Protein AF-A0A1H9S828-F1 (afdb_monomer_lite)

Radius of gyration: 21.79 Å; chains: 1; bounding box: 64×25×38 Å

InterPro domains:
  IPR010640 Low temperature requirement A [PF06772] (24-73)

Sequence (75 aa):
MALSDFPIWRRPRHHMDVEAPGHHVHWVELFFDLVHAVTIFQLGNFLSDHLDPGGLLVFTGLFLAVFFAWADSSV

Secondary structure (DSSP, 8-state):
--TT--GGG-----TT--S-------HHHHHHHHHHHHHHHHHHHHHHH--SHHHHHHHHHHHHHHHHHHHHHT-

pLDDT: mean 71.94, std 11.99, range [42.91, 89.0]

Organism: NCBI:txi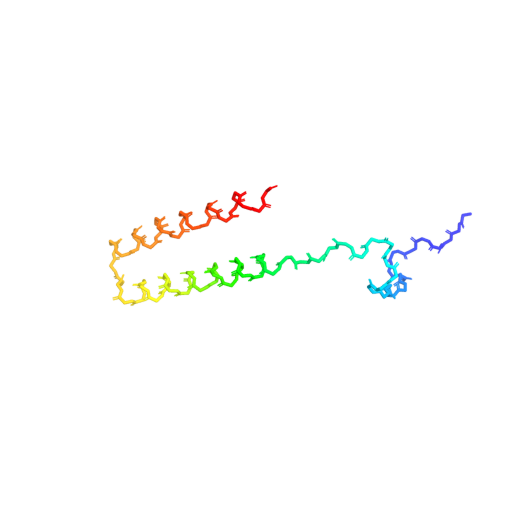d641238

Structure (mmCIF, N/CA/C/O backbone):
data_AF-A0A1H9S828-F1
#
_entry.id   AF-A0A1H9S828-F1
#
loop_
_atom_site.group_PDB
_atom_site.id
_atom_site.type_symbol
_atom_site.label_atom_id
_atom_site.label_alt_id
_atom_site.label_comp_id
_atom_site.label_asym_id
_atom_site.label_entity_id
_atom_site.label_seq_id
_atom_site.pdbx_PDB_ins_code
_atom_site.Cartn_x
_atom_site.Cartn_y
_atom_site.Cartn_z
_atom_site.occupancy
_atom_site.B_iso_or_equiv
_atom_site.auth_seq_id
_atom_site.auth_comp_id
_atom_site.auth_asym_id
_atom_site.auth_atom_id
_atom_site.pdbx_PDB_model_num
ATOM 1 N N . MET A 1 1 ? 48.517 -18.608 -6.744 1.00 42.91 1 MET A N 1
ATOM 2 C CA . MET A 1 1 ? 47.408 -18.394 -5.793 1.00 42.91 1 MET A CA 1
ATOM 3 C C . MET A 1 1 ? 47.331 -16.894 -5.543 1.00 42.91 1 MET A C 1
ATOM 5 O O . MET A 1 1 ? 48.180 -16.368 -4.838 1.00 42.91 1 MET A O 1
ATOM 9 N N . ALA A 1 2 ? 46.464 -16.186 -6.273 1.00 47.41 2 ALA A N 1
ATOM 10 C CA . ALA A 1 2 ? 46.419 -14.723 -6.278 1.00 47.41 2 ALA A CA 1
ATOM 11 C C . ALA A 1 2 ? 45.390 -14.228 -5.250 1.00 47.41 2 ALA A C 1
A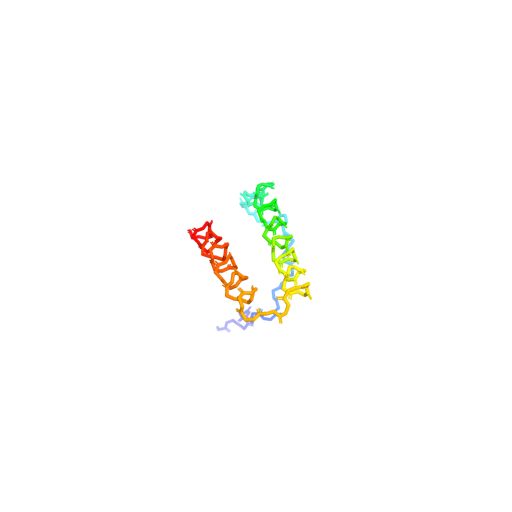TOM 13 O O . ALA A 1 2 ? 44.220 -14.584 -5.319 1.00 47.41 2 ALA A O 1
ATOM 14 N N . LEU A 1 3 ? 45.847 -13.427 -4.287 1.00 58.47 3 LEU A N 1
ATOM 15 C CA . LEU A 1 3 ? 45.080 -12.847 -3.174 1.00 58.47 3 LEU A CA 1
ATOM 16 C C . LEU A 1 3 ? 44.165 -11.677 -3.609 1.00 58.47 3 LEU A C 1
ATOM 18 O O . LEU A 1 3 ? 43.991 -10.717 -2.865 1.00 58.47 3 LEU A O 1
ATOM 22 N N . SER A 1 4 ? 43.621 -11.707 -4.827 1.00 59.44 4 SER A N 1
ATOM 23 C CA . SER A 1 4 ? 42.870 -10.584 -5.413 1.00 59.44 4 SER A CA 1
ATOM 24 C C . SER A 1 4 ? 41.345 -10.689 -5.284 1.00 59.44 4 SER A C 1
ATOM 26 O O . SER A 1 4 ? 40.656 -9.730 -5.614 1.00 59.44 4 SER A O 1
ATOM 28 N N . ASP A 1 5 ? 40.814 -11.796 -4.759 1.00 58.09 5 ASP A N 1
ATOM 29 C CA . ASP A 1 5 ? 39.367 -12.051 -4.653 1.00 58.09 5 ASP A CA 1
ATOM 30 C C . ASP A 1 5 ? 38.802 -11.766 -3.250 1.00 58.09 5 ASP A C 1
ATOM 32 O O . ASP A 1 5 ? 38.085 -12.579 -2.666 1.00 58.09 5 ASP A O 1
ATOM 36 N N . PHE A 1 6 ? 39.107 -10.598 -2.678 1.00 61.19 6 PHE A N 1
ATOM 37 C CA . PHE A 1 6 ? 38.424 -10.145 -1.462 1.00 61.19 6 PHE A CA 1
ATOM 38 C C . PHE A 1 6 ? 37.185 -9.301 -1.831 1.00 61.19 6 PHE A C 1
ATOM 40 O O . PHE A 1 6 ? 37.333 -8.211 -2.388 1.00 61.19 6 PHE A O 1
ATOM 47 N N . PRO A 1 7 ? 35.954 -9.741 -1.491 1.00 63.66 7 PRO A N 1
ATOM 48 C CA . PRO A 1 7 ? 34.703 -9.091 -1.909 1.00 63.66 7 PRO A CA 1
ATOM 49 C C . PRO A 1 7 ? 34.464 -7.705 -1.283 1.00 63.66 7 PRO A C 1
ATOM 51 O O . PRO A 1 7 ? 33.541 -7.002 -1.684 1.00 63.66 7 PRO A O 1
ATOM 54 N N . ILE A 1 8 ? 35.295 -7.298 -0.320 1.00 67.06 8 ILE A N 1
ATOM 55 C CA . ILE A 1 8 ? 35.153 -6.041 0.430 1.00 67.06 8 ILE A CA 1
ATOM 56 C C . ILE A 1 8 ? 35.710 -4.830 -0.339 1.00 67.06 8 ILE A C 1
ATOM 58 O O . ILE A 1 8 ? 35.312 -3.704 -0.063 1.00 67.06 8 ILE A O 1
ATOM 62 N N . TRP A 1 9 ? 36.585 -5.030 -1.334 1.00 66.25 9 TRP A N 1
ATOM 63 C CA . TRP A 1 9 ? 37.242 -3.932 -2.060 1.00 66.25 9 TRP A CA 1
ATOM 64 C C . TRP A 1 9 ? 36.810 -3.836 -3.530 1.00 66.25 9 TRP A C 1
ATOM 66 O O . TRP A 1 9 ? 37.616 -3.582 -4.428 1.00 66.25 9 TRP A O 1
ATOM 76 N N . ARG A 1 10 ? 35.517 -4.046 -3.8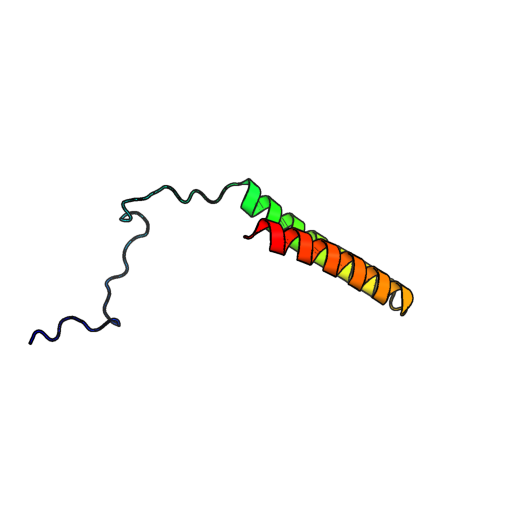08 1.00 62.94 10 ARG A N 1
ATOM 77 C CA . ARG A 1 10 ? 34.957 -3.695 -5.120 1.00 62.94 10 ARG A CA 1
ATOM 78 C C . ARG A 1 10 ? 34.843 -2.176 -5.219 1.00 62.94 10 ARG A C 1
ATOM 80 O O . ARG A 1 10 ? 34.133 -1.547 -4.441 1.00 62.94 10 ARG A O 1
ATOM 87 N N . ARG A 1 11 ? 35.533 -1.590 -6.200 1.00 65.56 11 ARG A N 1
ATOM 88 C CA . ARG A 1 11 ? 35.405 -0.169 -6.554 1.00 65.56 11 ARG A CA 1
ATOM 89 C C . ARG A 1 11 ? 33.916 0.130 -6.820 1.00 65.56 11 ARG A C 1
ATOM 91 O O . ARG A 1 11 ? 33.304 -0.651 -7.554 1.00 65.56 11 ARG A O 1
ATOM 98 N N . PRO A 1 12 ? 33.326 1.194 -6.243 1.00 65.69 12 PRO A N 1
ATOM 99 C CA . PRO A 1 12 ? 31.929 1.537 -6.490 1.00 65.69 12 PRO A CA 1
ATOM 100 C C . PRO A 1 12 ? 31.730 1.700 -7.998 1.00 65.69 12 PRO A C 1
ATOM 102 O O . PRO A 1 12 ? 32.345 2.564 -8.622 1.00 65.69 12 PRO A O 1
ATOM 105 N N . ARG A 1 13 ? 30.948 0.796 -8.595 1.00 58.78 13 ARG A N 1
ATOM 106 C CA . ARG A 1 13 ? 30.620 0.849 -10.020 1.00 58.78 13 ARG A CA 1
ATOM 107 C C . ARG A 1 13 ? 29.519 1.879 -10.195 1.00 58.78 13 ARG A C 1
ATOM 109 O O . ARG A 1 13 ? 28.487 1.796 -9.532 1.00 58.78 13 ARG A O 1
ATOM 116 N N . HIS A 1 14 ? 29.768 2.854 -11.057 1.00 56.34 14 HIS A N 1
ATOM 117 C CA . HIS A 1 14 ? 28.791 3.874 -11.379 1.00 56.34 14 HIS A CA 1
ATOM 118 C C . HIS A 1 14 ? 27.613 3.208 -12.103 1.00 56.34 14 HIS A C 1
ATOM 120 O O . HIS A 1 14 ? 27.815 2.372 -12.982 1.00 56.34 14 HIS A O 1
ATOM 126 N N . HIS A 1 15 ? 26.381 3.558 -11.732 1.00 56.84 15 HIS A N 1
ATOM 127 C CA . HIS A 1 15 ? 25.159 2.947 -12.276 1.00 56.84 15 HIS A CA 1
ATOM 128 C C . HIS A 1 15 ? 25.030 3.096 -13.811 1.00 56.84 15 HIS A C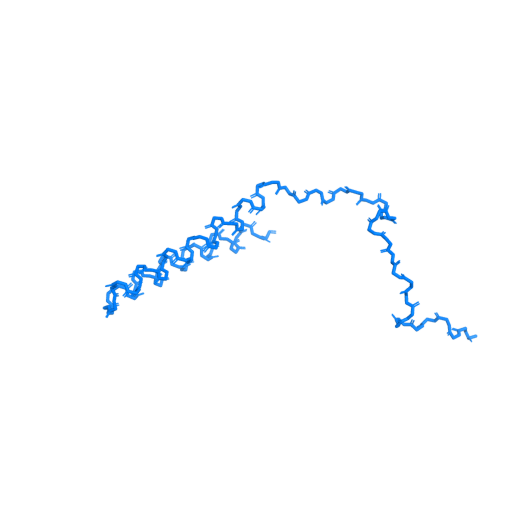 1
ATOM 130 O O . HIS A 1 15 ? 24.268 2.369 -14.434 1.00 56.84 15 HIS A O 1
ATOM 136 N N . MET A 1 16 ? 25.815 3.989 -14.430 1.00 56.28 16 MET A N 1
ATOM 137 C CA . MET A 1 16 ? 25.872 4.173 -15.890 1.00 56.28 16 MET A CA 1
ATOM 138 C C . MET A 1 16 ? 26.780 3.173 -16.634 1.00 56.28 16 MET A C 1
ATOM 140 O O . MET A 1 16 ? 26.737 3.141 -17.858 1.00 56.28 16 MET A O 1
ATOM 144 N N . ASP A 1 17 ? 27.570 2.349 -15.935 1.00 56.84 17 ASP A N 1
ATOM 145 C CA . ASP A 1 17 ? 28.505 1.380 -16.545 1.00 56.84 17 ASP A CA 1
ATOM 146 C C . ASP A 1 17 ? 27.904 -0.0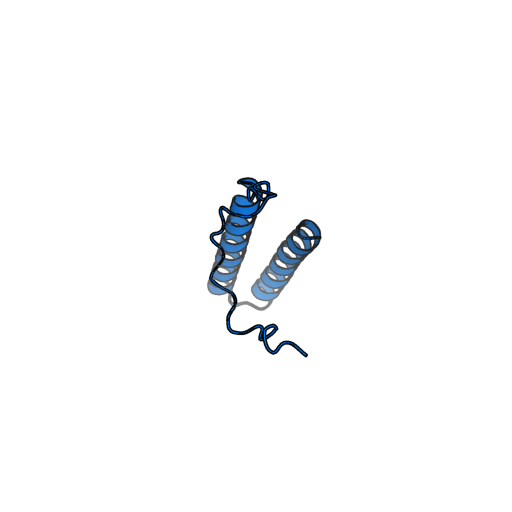41 -16.644 1.00 56.84 17 ASP A C 1
ATOM 148 O O . ASP A 1 17 ? 28.620 -1.052 -16.605 1.00 56.84 17 ASP A O 1
ATOM 152 N N . VAL A 1 18 ? 26.571 -0.137 -16.669 1.00 57.22 18 VAL A N 1
ATOM 153 C CA . VAL A 1 18 ? 25.817 -1.391 -16.783 1.00 57.22 18 VAL A CA 1
ATOM 154 C C . VAL A 1 18 ? 25.303 -1.501 -18.219 1.00 57.22 18 VAL A C 1
ATOM 156 O O . VAL A 1 18 ? 24.497 -0.686 -18.652 1.00 57.22 18 VAL A O 1
ATOM 159 N N . GLU A 1 19 ? 25.760 -2.519 -18.957 1.00 55.31 19 GLU A N 1
ATOM 160 C CA . GLU A 1 19 ? 25.457 -2.758 -20.387 1.00 55.31 19 GLU A CA 1
ATOM 161 C C . GLU A 1 19 ? 23.963 -2.996 -20.699 1.00 55.31 19 GLU A C 1
ATOM 163 O O . GLU A 1 19 ? 23.578 -3.081 -21.863 1.00 55.31 19 GLU A O 1
ATOM 168 N N . ALA A 1 20 ? 23.103 -3.048 -19.678 1.00 56.28 20 ALA A N 1
ATOM 169 C CA . ALA A 1 20 ? 21.652 -3.118 -19.803 1.00 56.28 20 ALA A CA 1
ATOM 170 C C . ALA A 1 20 ? 20.996 -1.890 -19.135 1.00 56.28 20 ALA A C 1
ATOM 172 O O . ALA A 1 20 ? 20.545 -1.985 -17.992 1.00 56.28 20 ALA A O 1
ATOM 173 N N . PRO A 1 21 ? 20.881 -0.742 -19.826 1.00 49.38 21 PRO A N 1
ATOM 174 C CA . PRO A 1 21 ? 20.226 0.461 -19.301 1.00 49.38 21 PRO A CA 1
ATOM 175 C C . PRO A 1 21 ? 18.685 0.343 -19.280 1.00 49.38 21 PRO A C 1
ATOM 177 O O . PRO A 1 21 ? 17.972 1.339 -19.303 1.00 49.38 21 PRO A O 1
ATOM 180 N N . GLY A 1 22 ? 18.151 -0.881 -19.273 1.00 52.47 22 GLY A N 1
ATOM 181 C CA . GLY A 1 22 ? 16.759 -1.191 -19.594 1.00 52.47 22 GLY A CA 1
ATOM 182 C C . GLY A 1 22 ? 15.840 -1.478 -18.410 1.00 52.47 22 GLY A C 1
ATOM 183 O O . GLY A 1 22 ? 14.757 -2.000 -18.638 1.00 52.47 22 GLY A O 1
ATOM 184 N N . HIS A 1 23 ? 16.219 -1.168 -17.168 1.00 57.22 23 HIS A N 1
ATOM 185 C CA . HIS A 1 23 ? 15.265 -1.198 -16.053 1.00 57.22 23 HIS A CA 1
ATOM 186 C C . HIS A 1 23 ? 14.732 0.214 -15.805 1.00 57.22 23 HIS A C 1
ATOM 188 O O . HIS A 1 23 ? 14.951 0.821 -14.757 1.00 57.22 23 HIS A O 1
ATOM 194 N N . HIS A 1 24 ? 14.079 0.780 -16.822 1.00 58.28 24 HIS A N 1
ATOM 195 C CA . HIS A 1 24 ? 13.205 1.918 -16.591 1.00 58.28 24 HIS A CA 1
ATOM 196 C C . HIS A 1 24 ? 12.058 1.412 -15.722 1.00 58.28 24 HIS A C 1
ATOM 198 O O . HIS A 1 24 ? 11.143 0.776 -16.235 1.00 58.28 24 HIS A O 1
ATOM 204 N N . VAL A 1 25 ? 12.147 1.676 -14.416 1.00 58.41 25 VAL A N 1
ATOM 205 C CA . VAL A 1 25 ? 11.022 1.536 -13.488 1.00 58.41 25 VAL A CA 1
ATOM 206 C C . VAL A 1 25 ? 9.833 2.214 -14.150 1.00 58.41 25 VAL A C 1
ATOM 208 O O . VAL A 1 25 ? 9.888 3.407 -14.481 1.00 58.41 25 VAL A O 1
ATOM 211 N N . HIS A 1 26 ? 8.799 1.437 -14.445 1.00 70.50 26 HIS A N 1
ATOM 212 C CA . HIS A 1 26 ? 7.664 1.962 -15.175 1.00 70.50 26 HIS A CA 1
ATOM 213 C C . HIS A 1 26 ? 6.970 2.991 -14.278 1.00 70.50 26 HIS A C 1
ATOM 215 O O . HIS A 1 26 ? 6.739 2.752 -13.097 1.00 70.50 26 HIS A O 1
ATOM 221 N N . TRP A 1 27 ? 6.570 4.139 -14.837 1.00 74.12 27 TRP A N 1
ATOM 222 C CA . TRP A 1 27 ? 5.774 5.144 -14.108 1.00 74.12 27 TRP A CA 1
ATOM 223 C C . TRP A 1 27 ? 4.523 4.536 -13.444 1.00 74.12 27 TRP A C 1
ATOM 225 O O . TRP A 1 27 ? 4.045 5.040 -12.431 1.00 74.12 27 TRP A O 1
ATOM 235 N N . VAL A 1 28 ? 4.019 3.431 -14.005 1.00 74.94 28 VAL A N 1
ATOM 236 C CA . VAL A 1 28 ? 2.901 2.661 -13.460 1.00 74.94 28 VAL A CA 1
ATOM 237 C C . VAL A 1 28 ? 3.268 1.921 -12.167 1.00 74.94 28 VAL A C 1
ATOM 239 O O . VAL A 1 28 ? 2.446 1.889 -11.265 1.00 74.94 28 VAL A O 1
ATOM 242 N N . GLU A 1 29 ? 4.488 1.395 -12.026 1.00 77.94 29 GLU A N 1
ATOM 243 C CA . GLU A 1 29 ? 4.945 0.703 -10.807 1.00 77.94 29 GLU A CA 1
ATOM 244 C C . GLU A 1 29 ? 5.051 1.687 -9.638 1.00 77.94 29 GLU A C 1
ATOM 246 O O . GLU A 1 29 ? 4.537 1.427 -8.554 1.00 77.94 29 GLU A O 1
ATOM 251 N N . LEU A 1 30 ? 5.618 2.872 -9.892 1.00 80.50 30 LEU A N 1
ATOM 252 C CA . LEU A 1 30 ? 5.662 3.978 -8.927 1.00 80.50 30 LEU A CA 1
ATOM 253 C C . LEU A 1 30 ? 4.259 4.459 -8.527 1.00 80.50 30 LEU A C 1
ATOM 255 O O . LEU A 1 30 ? 4.009 4.768 -7.363 1.00 80.50 30 LEU A O 1
ATOM 259 N N . PHE A 1 31 ? 3.332 4.522 -9.485 1.00 79.88 31 PHE A N 1
ATOM 260 C CA . PHE A 1 31 ? 1.938 4.862 -9.209 1.00 79.88 31 PHE A CA 1
ATOM 261 C C . PHE A 1 31 ? 1.251 3.795 -8.348 1.00 79.88 31 PHE A C 1
ATOM 263 O O . PHE A 1 31 ? 0.559 4.142 -7.391 1.00 79.88 31 PHE A O 1
ATOM 270 N N . PHE A 1 32 ? 1.461 2.513 -8.655 1.00 79.12 32 PHE A N 1
ATOM 271 C CA . PHE A 1 32 ? 0.900 1.407 -7.883 1.00 79.12 32 PHE A CA 1
ATOM 272 C C . PHE A 1 32 ? 1.414 1.396 -6.443 1.00 79.12 32 PHE A C 1
ATOM 274 O O . PHE A 1 32 ? 0.600 1.256 -5.533 1.00 79.12 32 PHE A O 1
ATOM 281 N N . ASP A 1 33 ? 2.710 1.624 -6.224 1.00 81.50 33 ASP A N 1
ATOM 282 C CA . ASP A 1 33 ? 3.294 1.714 -4.880 1.00 81.50 33 ASP A CA 1
ATOM 283 C C . ASP A 1 33 ? 2.669 2.863 -4.063 1.00 81.50 33 ASP A C 1
ATOM 285 O O . ASP A 1 33 ? 2.231 2.681 -2.922 1.00 81.50 33 ASP A O 1
ATOM 289 N N . LEU A 1 34 ? 2.492 4.035 -4.689 1.00 86.75 34 LEU A N 1
ATOM 290 C CA . LEU A 1 34 ? 1.852 5.192 -4.058 1.00 86.75 34 LEU A CA 1
ATOM 291 C C . LEU A 1 34 ? 0.380 4.930 -3.696 1.00 86.75 34 LEU A C 1
ATOM 293 O O . LEU A 1 34 ? -0.047 5.236 -2.580 1.00 86.75 34 LEU A O 1
ATOM 297 N N . VAL A 1 35 ? -0.409 4.364 -4.615 1.00 84.62 35 VAL A N 1
ATOM 298 C CA . VAL A 1 35 ? -1.824 4.027 -4.367 1.00 84.62 35 VAL A CA 1
ATOM 299 C C . VAL A 1 35 ? -1.945 3.004 -3.241 1.00 84.62 35 VAL A C 1
ATOM 301 O O . VAL A 1 35 ? -2.858 3.103 -2.415 1.00 84.62 35 VAL A O 1
ATOM 304 N N . HIS A 1 36 ? -1.013 2.055 -3.162 1.00 82.88 36 HIS A N 1
ATOM 305 C CA . HIS A 1 36 ? -0.989 1.054 -2.104 1.00 82.88 36 HIS A CA 1
ATOM 306 C C . HIS A 1 36 ? -0.778 1.697 -0.727 1.00 82.88 36 HIS A C 1
ATOM 308 O O . HIS A 1 36 ? -1.585 1.496 0.185 1.00 82.88 36 HIS A O 1
ATOM 314 N N . ALA A 1 37 ? 0.242 2.550 -0.595 1.00 84.38 37 ALA A N 1
ATOM 315 C CA . ALA A 1 37 ? 0.533 3.265 0.646 1.00 84.38 37 ALA A CA 1
ATOM 316 C C . ALA A 1 37 ? -0.633 4.167 1.095 1.00 84.38 37 ALA A C 1
ATOM 318 O O . ALA A 1 37 ? -1.003 4.169 2.272 1.00 84.38 37 ALA A O 1
ATOM 319 N N . VAL A 1 38 ? -1.266 4.887 0.160 1.00 88.19 38 VAL A N 1
ATOM 320 C CA . VAL A 1 38 ? -2.441 5.735 0.440 1.00 88.19 38 VAL A CA 1
ATOM 321 C C . VAL A 1 38 ? -3.640 4.902 0.894 1.00 88.19 38 VAL A C 1
ATOM 323 O O . VAL A 1 38 ? -4.361 5.304 1.808 1.00 88.19 38 VAL A O 1
ATOM 326 N N . THR A 1 39 ? -3.845 3.729 0.296 1.00 85.88 39 THR A N 1
ATOM 327 C CA . THR A 1 39 ? -4.940 2.823 0.662 1.00 85.88 39 THR A CA 1
ATOM 328 C C . THR A 1 39 ? -4.774 2.311 2.092 1.00 85.88 39 THR A C 1
ATOM 330 O O . THR A 1 39 ? -5.719 2.378 2.877 1.00 85.88 39 THR A O 1
ATOM 333 N N . ILE A 1 40 ? -3.563 1.884 2.472 1.00 81.19 40 ILE A N 1
ATOM 334 C CA . ILE A 1 40 ? -3.248 1.458 3.847 1.00 81.19 40 ILE A CA 1
ATOM 335 C C . ILE A 1 40 ? -3.439 2.618 4.833 1.00 81.19 40 ILE A C 1
ATOM 337 O O . ILE A 1 40 ? -4.018 2.427 5.904 1.00 81.19 40 ILE A O 1
ATOM 341 N N . PHE A 1 41 ? -3.012 3.829 4.462 1.00 85.31 41 PHE A N 1
ATOM 342 C CA . PHE A 1 41 ? -3.193 5.024 5.285 1.00 85.31 41 PHE A CA 1
ATOM 343 C C . PHE A 1 41 ? -4.677 5.337 5.537 1.00 85.31 41 PHE A C 1
ATOM 345 O O . PHE A 1 41 ? -5.083 5.535 6.682 1.00 85.31 41 PHE A O 1
ATOM 352 N N . GLN A 1 42 ? -5.509 5.314 4.491 1.00 82.00 42 GLN A N 1
ATOM 353 C CA . GLN A 1 42 ? -6.953 5.534 4.620 1.00 82.00 42 GLN A CA 1
ATOM 354 C C . GLN A 1 42 ? -7.651 4.443 5.435 1.00 82.00 42 GLN A C 1
ATOM 356 O O . GLN A 1 42 ? -8.540 4.752 6.227 1.00 82.00 42 GLN A O 1
ATOM 361 N N . LEU A 1 43 ? -7.238 3.183 5.284 1.00 80.31 43 LEU A N 1
ATOM 362 C CA . LEU A 1 43 ? -7.745 2.087 6.107 1.00 80.31 43 LEU A CA 1
ATOM 363 C C . LEU A 1 43 ? -7.397 2.289 7.592 1.00 80.31 43 LEU A C 1
ATOM 365 O O . LEU A 1 43 ? -8.249 2.079 8.452 1.00 80.31 43 LEU A O 1
ATOM 369 N N . GLY A 1 44 ? -6.174 2.729 7.900 1.00 78.25 44 GLY A N 1
ATOM 370 C CA . GLY A 1 44 ? -5.772 3.066 9.268 1.00 78.25 44 GLY A CA 1
ATOM 371 C C . GLY A 1 44 ? -6.603 4.206 9.861 1.00 78.25 44 GLY A C 1
ATOM 372 O O . GLY A 1 44 ? -6.999 4.141 11.023 1.00 78.25 44 GLY A O 1
ATOM 373 N N . ASN A 1 45 ? -6.936 5.209 9.047 1.00 78.81 45 ASN A N 1
ATOM 374 C CA . ASN A 1 45 ? -7.800 6.315 9.457 1.00 78.81 45 ASN A CA 1
ATOM 375 C C . ASN A 1 45 ? -9.236 5.837 9.758 1.00 78.81 45 ASN A C 1
ATOM 377 O O . ASN A 1 45 ? -9.799 6.173 10.796 1.00 78.81 45 ASN A O 1
ATOM 381 N N . PHE A 1 46 ? -9.790 4.958 8.915 1.00 74.19 46 PHE A N 1
ATOM 382 C CA . PHE A 1 46 ? -11.095 4.328 9.149 1.00 74.19 46 PHE A CA 1
ATOM 383 C C . PHE A 1 46 ? -11.131 3.507 10.448 1.00 74.19 46 PHE A C 1
ATOM 385 O O . PHE A 1 46 ? -12.110 3.557 11.192 1.00 74.19 46 PHE A O 1
ATOM 392 N N . LEU A 1 47 ? -10.051 2.779 10.750 1.00 72.44 47 LEU A N 1
ATOM 393 C CA . LEU A 1 47 ? -9.930 2.031 12.001 1.00 72.44 47 LEU A CA 1
ATOM 394 C C . LEU A 1 47 ? -9.836 2.959 13.223 1.00 72.44 47 LEU A C 1
ATOM 396 O O . LEU A 1 47 ? -10.355 2.622 14.284 1.00 72.44 47 LEU A O 1
ATOM 400 N N . SER A 1 48 ? -9.200 4.125 13.076 1.00 71.50 48 SER A N 1
ATOM 401 C CA . SER A 1 48 ? -9.090 5.123 14.145 1.00 71.50 48 SER A CA 1
ATOM 402 C C . SER A 1 48 ? -10.440 5.757 14.503 1.00 71.50 48 SER A C 1
ATOM 404 O O . SER A 1 48 ? -10.682 6.023 15.679 1.00 71.50 48 SER A O 1
ATOM 406 N N . ASP A 1 49 ? -11.323 5.973 13.523 1.00 72.88 49 ASP A N 1
ATOM 407 C CA . ASP A 1 49 ? -12.672 6.517 13.749 1.00 72.88 49 ASP A CA 1
ATOM 408 C C . ASP A 1 49 ? -13.663 5.456 14.263 1.00 72.88 49 ASP A C 1
ATOM 410 O O . ASP A 1 49 ? -14.595 5.769 15.009 1.00 72.88 49 ASP A O 1
ATOM 414 N N . HIS A 1 50 ? -13.455 4.183 13.905 1.00 65.88 50 HIS A N 1
ATOM 415 C CA . HIS A 1 50 ? -14.313 3.062 14.290 1.00 65.88 50 HIS A CA 1
ATOM 416 C C . HIS A 1 50 ? -13.527 1.963 15.017 1.00 65.88 50 HIS A C 1
ATOM 418 O O . HIS A 1 50 ? -13.354 0.852 14.512 1.00 65.88 50 HIS A O 1
ATOM 424 N N . LEU A 1 51 ? -13.123 2.263 16.257 1.00 72.38 51 LEU A N 1
ATOM 425 C CA . LEU A 1 51 ? -12.567 1.316 17.239 1.00 72.38 51 LEU A CA 1
ATOM 426 C C . LEU A 1 51 ? -13.639 0.343 17.782 1.00 72.38 51 LEU A C 1
ATOM 428 O O . LEU A 1 51 ? -13.804 0.169 18.987 1.00 72.38 51 LEU A O 1
ATOM 432 N N . ASP A 1 52 ? -14.387 -0.287 16.882 1.00 79.56 52 ASP A N 1
ATOM 433 C CA . ASP A 1 52 ? -15.353 -1.341 17.178 1.00 79.56 52 ASP A CA 1
ATOM 434 C C . ASP A 1 52 ? -14.854 -2.674 16.585 1.00 79.56 52 ASP A C 1
ATOM 436 O O . ASP A 1 52 ? -14.248 -2.673 15.506 1.00 79.56 52 ASP A O 1
ATOM 440 N N . PRO A 1 53 ? -15.087 -3.831 17.233 1.00 76.88 53 PRO A N 1
ATOM 441 C CA . PRO A 1 53 ? -14.733 -5.140 16.678 1.00 76.88 53 PRO A CA 1
ATOM 442 C C . PRO A 1 53 ? -15.288 -5.396 15.264 1.00 76.88 53 PRO A C 1
ATOM 444 O O . PRO A 1 53 ? -14.646 -6.098 14.480 1.00 76.88 53 PRO A O 1
ATOM 447 N N . GLY A 1 54 ? -16.432 -4.806 14.898 1.00 81.31 54 GLY A N 1
ATOM 448 C CA . GLY A 1 54 ? -16.949 -4.836 13.529 1.00 81.31 54 GLY A CA 1
ATOM 449 C C . GLY A 1 54 ? -16.108 -4.006 12.553 1.00 81.31 54 GLY A C 1
ATOM 450 O O . GLY A 1 54 ? -15.795 -4.474 11.457 1.00 81.31 54 GLY A O 1
ATOM 451 N N . GLY A 1 55 ? -15.678 -2.810 12.968 1.00 77.44 55 GLY A N 1
ATOM 452 C CA . GLY A 1 55 ? -14.760 -1.961 12.200 1.00 77.44 55 GLY A CA 1
ATOM 453 C C . GLY A 1 55 ? -13.412 -2.641 11.958 1.00 77.44 55 GLY A C 1
ATOM 454 O O . GLY A 1 55 ? -12.884 -2.592 10.846 1.00 77.44 55 GLY A O 1
ATOM 455 N N . LEU A 1 56 ? -12.912 -3.374 12.958 1.00 80.88 56 LEU A N 1
ATOM 456 C CA . LEU A 1 56 ? -11.684 -4.160 12.856 1.00 80.88 56 LEU A CA 1
ATOM 457 C C . LEU A 1 56 ? -11.806 -5.310 11.844 1.00 80.88 56 LEU A C 1
ATOM 459 O O . LEU A 1 56 ? -10.917 -5.480 11.015 1.00 80.88 56 LEU A O 1
ATOM 463 N N . LEU A 1 57 ? -12.911 -6.064 11.850 1.00 84.62 57 LEU A N 1
ATOM 464 C CA . LEU A 1 57 ? -13.145 -7.135 10.869 1.00 84.62 57 LEU A CA 1
ATOM 465 C C . LEU A 1 57 ? -13.218 -6.609 9.431 1.00 84.62 57 LEU A C 1
ATOM 467 O O . LEU A 1 57 ? -12.627 -7.204 8.527 1.00 84.62 57 LEU A O 1
ATOM 471 N N . VAL A 1 58 ? -13.916 -5.490 9.218 1.00 82.62 58 VAL A N 1
ATOM 472 C CA . VAL A 1 58 ? -14.017 -4.844 7.899 1.00 82.62 58 VAL A CA 1
ATOM 473 C C . VAL A 1 58 ? -12.650 -4.337 7.439 1.00 82.62 58 VAL A C 1
ATOM 475 O O . VAL A 1 58 ? -12.254 -4.607 6.305 1.00 82.62 58 VAL A O 1
ATOM 478 N N . PHE A 1 59 ? -11.900 -3.676 8.326 1.00 82.94 59 PHE A N 1
ATOM 479 C CA . PHE A 1 59 ? -10.525 -3.254 8.064 1.00 82.94 59 PHE A CA 1
ATOM 480 C C . PHE A 1 59 ? -9.644 -4.441 7.666 1.00 82.94 59 PHE A C 1
ATOM 482 O O . PHE A 1 59 ? -8.989 -4.390 6.631 1.00 82.94 59 PHE A O 1
ATOM 489 N N . THR A 1 60 ? -9.651 -5.530 8.441 1.00 84.94 60 THR A N 1
ATOM 490 C CA . THR A 1 60 ? -8.822 -6.709 8.164 1.00 84.94 60 THR A CA 1
ATOM 491 C C . THR A 1 60 ? -9.194 -7.361 6.834 1.00 84.94 60 THR A C 1
ATOM 493 O O . THR A 1 60 ? -8.301 -7.707 6.064 1.00 84.94 60 THR A O 1
ATOM 496 N N . GLY A 1 61 ? -10.487 -7.493 6.521 1.00 89.00 61 GLY A N 1
ATOM 497 C CA . GLY A 1 61 ? -10.938 -8.051 5.243 1.00 89.00 61 GLY A CA 1
ATOM 498 C C . GLY A 1 61 ? -10.491 -7.216 4.041 1.00 89.00 61 GLY A C 1
ATOM 499 O O . GLY A 1 61 ? -9.936 -7.758 3.085 1.00 89.00 61 GLY A O 1
ATOM 500 N N . LEU A 1 62 ? -10.676 -5.894 4.108 1.00 85.31 62 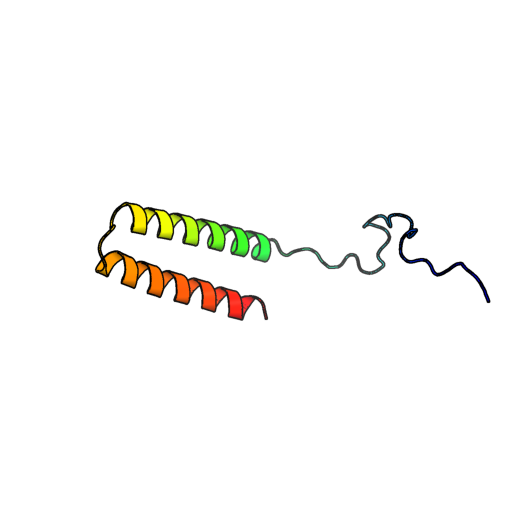LEU A N 1
ATOM 501 C CA . LEU A 1 62 ? -10.252 -4.970 3.052 1.00 85.31 62 LEU A CA 1
ATOM 502 C C . LEU A 1 62 ? -8.726 -4.914 2.919 1.00 85.31 62 LEU A C 1
ATOM 504 O O . LEU A 1 62 ? -8.210 -4.945 1.805 1.00 85.31 62 LEU A O 1
ATOM 508 N N . PHE A 1 63 ? -8.006 -4.888 4.040 1.00 83.56 63 PHE A N 1
ATOM 509 C CA . PHE A 1 63 ? -6.547 -4.901 4.063 1.00 83.56 63 PHE A CA 1
ATOM 510 C C . PHE A 1 63 ? -5.998 -6.153 3.382 1.00 83.56 63 PHE A C 1
ATOM 512 O O . PHE A 1 63 ? -5.132 -6.049 2.520 1.00 83.56 63 PHE A O 1
ATOM 519 N N . LEU A 1 64 ? -6.530 -7.331 3.721 1.00 87.44 64 LEU A N 1
ATOM 520 C CA . LEU A 1 64 ? -6.107 -8.587 3.109 1.00 87.44 64 LEU A CA 1
ATOM 521 C C . LEU A 1 64 ? -6.427 -8.626 1.613 1.00 87.44 64 LEU A C 1
ATOM 523 O O . LEU A 1 64 ? -5.574 -9.039 0.836 1.00 87.44 64 LEU A O 1
ATOM 527 N N . ALA A 1 65 ? -7.610 -8.173 1.191 1.00 87.00 65 ALA A N 1
ATOM 528 C CA . ALA A 1 65 ? -7.966 -8.119 -0.227 1.00 87.00 65 ALA A CA 1
ATOM 529 C C . ALA A 1 65 ? -6.986 -7.247 -1.031 1.00 87.00 65 ALA A C 1
ATOM 531 O O . ALA A 1 65 ? -6.523 -7.652 -2.096 1.00 87.00 65 ALA A O 1
ATOM 532 N N . VAL A 1 66 ? -6.629 -6.079 -0.490 1.00 82.69 66 VAL A N 1
ATOM 533 C CA . VAL A 1 66 ? -5.645 -5.168 -1.089 1.00 82.69 66 VAL A CA 1
ATOM 534 C C . VAL A 1 66 ? -4.250 -5.802 -1.090 1.00 82.69 66 VAL A C 1
ATOM 536 O O . VAL A 1 66 ? -3.594 -5.825 -2.129 1.00 82.69 66 VAL A O 1
ATOM 539 N N . PHE A 1 67 ? -3.826 -6.385 0.032 1.00 82.75 67 PHE A N 1
ATOM 540 C CA . PHE A 1 67 ? -2.531 -7.051 0.174 1.00 82.75 67 PHE A CA 1
ATOM 541 C C . PHE A 1 67 ? -2.354 -8.205 -0.822 1.00 82.75 67 PHE A C 1
ATOM 543 O O . PHE A 1 67 ? -1.326 -8.291 -1.490 1.00 82.75 67 PHE A O 1
ATOM 550 N N . PHE A 1 68 ? -3.360 -9.072 -0.967 1.00 83.88 68 PHE A N 1
ATOM 551 C CA . PHE A 1 68 ? -3.309 -10.189 -1.911 1.00 83.88 68 PHE A CA 1
ATOM 552 C C . PHE A 1 68 ? -3.318 -9.727 -3.369 1.00 83.88 68 PHE A C 1
ATOM 554 O O . PHE A 1 68 ? -2.572 -10.283 -4.171 1.00 83.88 68 PHE A O 1
ATOM 561 N N . ALA A 1 69 ? -4.097 -8.697 -3.713 1.00 80.75 69 ALA A N 1
ATOM 562 C CA . ALA A 1 69 ? -4.094 -8.134 -5.064 1.00 80.75 69 ALA A CA 1
ATOM 563 C C . ALA A 1 69 ? -2.710 -7.585 -5.462 1.00 80.75 69 ALA A C 1
ATOM 565 O O . ALA A 1 69 ? -2.294 -7.706 -6.614 1.00 80.75 69 ALA A O 1
ATOM 566 N N . TRP A 1 70 ? -1.969 -7.014 -4.509 1.00 79.69 70 TRP A N 1
ATOM 567 C CA . TRP A 1 70 ? -0.595 -6.560 -4.736 1.00 79.69 70 TRP A CA 1
ATOM 568 C C . TRP A 1 70 ? 0.429 -7.694 -4.768 1.00 79.69 70 TRP A C 1
ATOM 570 O O . TRP A 1 70 ? 1.311 -7.684 -5.627 1.00 79.69 70 TRP A O 1
ATOM 580 N N . ALA A 1 71 ? 0.303 -8.682 -3.878 1.00 77.62 71 ALA A N 1
ATOM 581 C CA . ALA A 1 71 ? 1.197 -9.836 -3.852 1.00 77.62 71 ALA A CA 1
ATOM 582 C C . ALA A 1 71 ? 1.151 -10.628 -5.172 1.00 77.62 71 ALA A C 1
ATOM 584 O O . ALA A 1 71 ? 2.192 -11.080 -5.637 1.00 77.62 71 ALA A O 1
ATOM 585 N N . ASP A 1 72 ? -0.029 -10.742 -5.791 1.00 74.50 72 ASP A N 1
ATOM 586 C CA . ASP A 1 72 ? -0.211 -11.350 -7.117 1.00 74.50 72 ASP A CA 1
ATOM 587 C C . ASP A 1 72 ? 0.399 -10.494 -8.239 1.00 74.50 72 ASP A C 1
ATOM 589 O O . ASP A 1 72 ? 1.076 -11.010 -9.119 1.00 74.50 72 ASP A O 1
ATOM 593 N N . SER A 1 73 ? 0.251 -9.167 -8.160 1.00 62.56 73 SER A N 1
ATOM 594 C CA . SER A 1 73 ? 0.801 -8.231 -9.156 1.00 62.56 73 SER A CA 1
ATOM 595 C C . SER A 1 73 ? 2.335 -8.124 -9.138 1.00 62.56 73 SER A C 1
ATOM 597 O O . SER A 1 73 ? 2.909 -7.510 -10.035 1.00 62.56 73 SER A O 1
ATOM 599 N N . SER A 1 74 ? 2.994 -8.663 -8.107 1.00 60.16 74 SER A N 1
ATOM 600 C CA . SER A 1 74 ? 4.449 -8.576 -7.900 1.00 60.16 74 SER A CA 1
ATOM 601 C C . SER A 1 74 ? 5.208 -9.864 -8.275 1.00 60.16 74 SER A C 1
ATOM 603 O O . SER A 1 74 ? 6.424 -9.919 -8.075 1.00 60.16 74 SER A O 1
ATOM 605 N N . VAL A 1 75 ? 4.508 -10.896 -8.769 1.00 52.50 75 VAL A N 1
ATOM 606 C CA . VAL A 1 75 ? 5.048 -12.196 -9.231 1.00 52.50 75 VAL A CA 1
ATOM 607 C C . VAL A 1 75 ? 5.123 -12.236 -10.753 1.00 52.50 75 VAL A C 1
ATOM 609 O O . VAL A 1 75 ? 6.146 -12.753 -11.259 1.00 52.50 75 VAL A O 1
#

Foldseek 3Di:
DDPPPDPPPDDPDDPVPDPCPPPPPDPVNVVLVVVLVVQLVVLVVQCVVDVDPVSVVVSVVVNVVSVVVVVVVVD